Protein AF-A0A9E2QLL9-F1 (afdb_monomer)

Secondary structure (DSSP, 8-state):
--HHHHHHHHHHHHHHHHHHHHHHHHHHHHHHHHSSS-HHHHHIIIIIISHHHHHHHHHHHHHHHHHHHHHHTT-TT-HHHHHHHHHHHHHHHHHHHHHHH-

Mean predicted aligned error: 3.88 Å

Structure (mmCIF, N/CA/C/O backbone):
data_AF-A0A9E2QLL9-F1
#
_entry.id   AF-A0A9E2QLL9-F1
#
loop_
_atom_site.group_PDB
_atom_site.id
_atom_site.type_symbol
_atom_site.label_atom_id
_atom_site.label_alt_id
_atom_site.label_comp_id
_atom_site.label_asym_id
_atom_site.label_entity_id
_atom_site.label_seq_id
_atom_site.pdbx_PDB_ins_code
_atom_site.Cartn_x
_atom_site.Cartn_y
_atom_site.Cartn_z
_atom_site.occupancy
_atom_site.B_iso_or_equiv
_atom_site.auth_seq_id
_atom_site.auth_comp_id
_atom_site.auth_asym_id
_atom_site.auth_atom_id
_atom_site.pdbx_PDB_model_num
ATOM 1 N N . MET A 1 1 ? 23.954 3.291 -5.001 1.00 58.44 1 MET A N 1
ATOM 2 C CA . MET A 1 1 ? 23.227 2.012 -4.780 1.00 58.44 1 MET A CA 1
ATOM 3 C C . MET A 1 1 ? 22.497 1.628 -6.065 1.00 58.44 1 MET A C 1
ATOM 5 O O . MET A 1 1 ? 21.932 2.517 -6.691 1.00 58.44 1 MET A O 1
ATOM 9 N N . SER A 1 2 ? 22.517 0.363 -6.506 1.00 76.25 2 SER A N 1
ATOM 10 C CA . SER A 1 2 ? 21.847 -0.004 -7.767 1.00 76.25 2 SER A CA 1
ATOM 11 C C . SER A 1 2 ? 20.321 0.152 -7.647 1.00 76.25 2 SER A C 1
ATOM 13 O O . SER A 1 2 ? 19.732 -0.163 -6.609 1.00 76.25 2 SER A O 1
ATOM 15 N N . LYS A 1 3 ? 19.657 0.632 -8.710 1.00 72.75 3 LYS A N 1
ATOM 16 C CA . LYS A 1 3 ? 18.198 0.886 -8.723 1.00 72.75 3 LYS A CA 1
ATOM 17 C C . LYS A 1 3 ? 17.378 -0.353 -8.327 1.00 7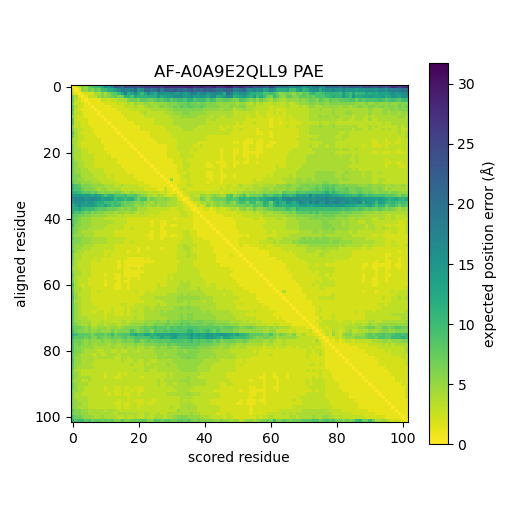2.75 3 LYS A C 1
ATOM 19 O O . LYS A 1 3 ? 16.326 -0.233 -7.709 1.00 72.75 3 LYS A O 1
ATOM 24 N N . ASN A 1 4 ? 17.875 -1.551 -8.639 1.00 79.31 4 ASN A N 1
ATOM 25 C CA . ASN A 1 4 ? 17.217 -2.812 -8.289 1.00 79.31 4 ASN A CA 1
ATOM 26 C C . ASN A 1 4 ? 17.288 -3.129 -6.787 1.00 79.31 4 ASN A C 1
ATOM 28 O O . ASN A 1 4 ? 16.325 -3.661 -6.243 1.00 79.31 4 ASN A O 1
ATOM 32 N N . ILE A 1 5 ? 18.384 -2.777 -6.108 1.00 85.06 5 ILE A N 1
ATOM 33 C CA . ILE A 1 5 ? 18.508 -2.958 -4.653 1.00 85.06 5 ILE A CA 1
ATOM 34 C C . ILE A 1 5 ? 17.541 -2.023 -3.924 1.00 85.06 5 ILE A C 1
ATOM 36 O O . ILE A 1 5 ? 16.865 -2.452 -2.992 1.00 85.06 5 ILE A O 1
ATOM 40 N N . LEU A 1 6 ? 17.421 -0.771 -4.380 1.00 89.00 6 LEU A N 1
ATOM 41 C CA . LEU A 1 6 ? 16.498 0.198 -3.785 1.00 89.00 6 LEU A CA 1
ATOM 42 C C . LEU A 1 6 ? 15.040 -0.267 -3.875 1.00 89.00 6 LEU A C 1
ATOM 44 O O . LEU A 1 6 ? 14.351 -0.288 -2.862 1.00 89.00 6 LEU A O 1
ATOM 48 N N . LEU A 1 7 ? 14.592 -0.715 -5.053 1.00 85.88 7 LEU A N 1
ATOM 49 C CA . LEU A 1 7 ? 13.221 -1.211 -5.241 1.00 85.88 7 LEU A CA 1
ATOM 50 C C . LEU A 1 7 ? 12.898 -2.405 -4.332 1.00 85.88 7 LEU A C 1
ATOM 52 O O . LEU A 1 7 ? 11.803 -2.476 -3.785 1.00 85.88 7 LEU A O 1
ATOM 56 N N . ARG A 1 8 ? 13.850 -3.328 -4.139 1.00 90.25 8 ARG A N 1
ATOM 57 C CA . ARG A 1 8 ? 13.666 -4.483 -3.243 1.00 90.25 8 ARG A CA 1
ATOM 58 C C . ARG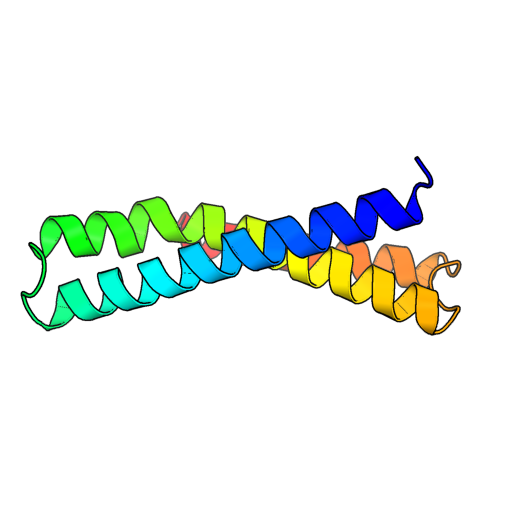 A 1 8 ? 13.576 -4.059 -1.779 1.00 90.25 8 ARG A C 1
ATOM 60 O O . ARG A 1 8 ? 12.746 -4.604 -1.061 1.00 90.25 8 ARG A O 1
ATOM 67 N N . LYS A 1 9 ? 14.387 -3.084 -1.353 1.00 92.75 9 LYS A N 1
ATOM 68 C CA . LYS A 1 9 ? 14.327 -2.527 0.006 1.00 92.75 9 LYS A CA 1
ATOM 69 C C . LYS A 1 9 ? 12.994 -1.833 0.267 1.00 92.75 9 LYS A C 1
ATOM 71 O O . LYS A 1 9 ? 12.345 -2.160 1.249 1.00 92.75 9 LYS A O 1
ATOM 76 N N . ILE A 1 10 ? 12.560 -0.944 -0.632 1.00 91.62 10 ILE A N 1
ATOM 77 C CA . ILE A 1 10 ? 11.264 -0.258 -0.506 1.00 91.62 10 ILE A CA 1
ATOM 78 C C . ILE A 1 10 ? 10.132 -1.284 -0.424 1.00 91.62 10 ILE A C 1
ATOM 80 O O . ILE A 1 10 ? 9.313 -1.194 0.480 1.00 91.62 10 ILE A O 1
ATOM 84 N N . ASN A 1 11 ? 10.139 -2.298 -1.296 1.00 93.69 11 ASN A N 1
ATOM 85 C CA . ASN A 1 11 ? 9.126 -3.351 -1.272 1.00 93.69 11 ASN A CA 1
ATOM 86 C C . ASN A 1 11 ? 9.103 -4.141 0.050 1.00 93.69 11 ASN A C 1
ATOM 88 O O . ASN A 1 11 ? 8.038 -4.537 0.515 1.00 93.69 11 ASN A O 1
ATOM 92 N N . ALA A 1 12 ? 10.269 -4.390 0.652 1.00 94.12 12 ALA A N 1
ATOM 93 C CA . ALA A 1 12 ? 10.360 -5.069 1.940 1.00 94.12 12 ALA A CA 1
ATOM 94 C C . ALA A 1 12 ? 9.840 -4.185 3.084 1.00 94.12 12 ALA A C 1
ATOM 96 O O . ALA A 1 12 ? 9.060 -4.654 3.906 1.00 94.12 12 ALA A O 1
ATOM 97 N N . TYR A 1 13 ? 10.216 -2.903 3.114 1.00 96.44 13 TYR A N 1
ATOM 98 C CA . TYR A 1 13 ? 9.706 -1.967 4.118 1.00 96.44 13 TYR A CA 1
ATOM 99 C C . TYR A 1 13 ? 8.194 -1.770 3.999 1.00 96.44 13 TYR A C 1
ATOM 101 O O . TYR A 1 13 ? 7.504 -1.815 5.013 1.00 96.44 13 TYR A O 1
ATOM 109 N N . SER A 1 14 ? 7.661 -1.627 2.779 1.00 95.44 14 SER A N 1
ATOM 110 C CA . SER A 1 14 ? 6.212 -1.535 2.578 1.00 95.44 14 SER A CA 1
ATOM 111 C C . SER A 1 14 ? 5.490 -2.795 3.042 1.00 95.44 14 SER A C 1
ATOM 113 O O . SER A 1 14 ? 4.410 -2.680 3.599 1.00 95.44 14 SER A O 1
ATOM 115 N N . ALA A 1 15 ? 6.084 -3.981 2.864 1.00 96.25 15 ALA A N 1
ATOM 116 C CA . ALA A 1 15 ? 5.494 -5.234 3.333 1.00 96.25 15 ALA A CA 1
ATOM 117 C C . ALA A 1 15 ? 5.411 -5.290 4.866 1.00 96.25 15 ALA A C 1
ATOM 119 O O . ALA A 1 15 ? 4.367 -5.633 5.409 1.00 96.25 15 ALA A O 1
ATOM 120 N N . TRP A 1 16 ? 6.486 -4.908 5.565 1.00 98.06 16 TRP A N 1
ATOM 121 C CA . TRP A 1 16 ? 6.504 -4.878 7.032 1.00 98.06 16 TRP A CA 1
ATOM 122 C C . TRP A 1 16 ? 5.536 -3.847 7.613 1.00 98.06 16 TRP A C 1
ATOM 124 O O . TRP A 1 16 ? 4.818 -4.149 8.564 1.00 98.06 16 TRP A O 1
ATOM 134 N N . LEU A 1 17 ? 5.482 -2.649 7.027 1.00 97.56 17 LEU A N 1
ATOM 135 C CA . LEU A 1 17 ? 4.527 -1.622 7.443 1.00 97.56 17 LEU A CA 1
ATOM 136 C C . LEU A 1 17 ? 3.085 -2.058 7.172 1.00 97.56 17 LEU A C 1
ATOM 138 O O . LEU A 1 17 ? 2.234 -1.924 8.045 1.00 97.56 17 LEU A O 1
ATOM 142 N N . LEU A 1 18 ? 2.819 -2.628 5.995 1.00 97.94 18 LEU A N 1
ATOM 143 C CA . LEU A 1 18 ? 1.500 -3.151 5.650 1.00 97.94 18 LEU A CA 1
ATOM 144 C C . LEU A 1 18 ? 1.073 -4.271 6.601 1.00 97.94 18 LEU A C 1
ATOM 146 O O . LEU A 1 18 ? -0.066 -4.280 7.051 1.00 97.94 18 LEU A O 1
ATOM 150 N N . PHE A 1 19 ? 1.983 -5.184 6.944 1.00 97.94 19 PHE A N 1
ATOM 151 C CA . PHE A 1 19 ? 1.718 -6.247 7.910 1.00 97.94 19 PHE A CA 1
ATOM 152 C C . PHE A 1 19 ? 1.289 -5.682 9.269 1.00 97.94 19 PHE A C 1
ATOM 154 O O . PHE A 1 19 ? 0.277 -6.116 9.818 1.00 97.94 19 PHE A O 1
ATOM 161 N N . LEU A 1 20 ? 2.007 -4.675 9.780 1.00 98.06 20 LEU A N 1
ATOM 162 C CA . LEU A 1 20 ? 1.644 -4.005 11.028 1.00 98.06 20 LEU A CA 1
ATOM 163 C C . LEU A 1 20 ? 0.254 -3.360 10.942 1.00 98.06 20 LEU A C 1
ATOM 165 O O . LEU A 1 20 ? -0.549 -3.519 11.857 1.00 98.06 20 LEU A O 1
ATOM 169 N N . LEU A 1 21 ? -0.046 -2.661 9.845 1.00 97.88 21 LEU A N 1
ATOM 170 C CA . LEU A 1 21 ? -1.344 -2.011 9.661 1.00 97.88 21 LEU A CA 1
ATOM 171 C C . LEU A 1 21 ? -2.495 -3.012 9.569 1.00 97.88 21 LEU A C 1
ATOM 173 O O . LEU A 1 21 ? -3.515 -2.812 10.218 1.00 97.88 21 LEU A O 1
ATOM 177 N N . VAL A 1 22 ? -2.324 -4.108 8.830 1.00 97.06 22 VAL A N 1
ATOM 178 C CA . VAL A 1 22 ? -3.325 -5.182 8.736 1.00 97.06 22 VAL A CA 1
ATOM 179 C C . VAL A 1 22 ? -3.543 -5.840 10.099 1.00 97.06 22 VAL A C 1
ATOM 181 O O . VAL A 1 22 ? -4.678 -6.116 10.481 1.00 97.06 22 VAL A O 1
ATOM 184 N N . PHE A 1 23 ? -2.478 -6.045 10.874 1.00 97.50 23 PHE A N 1
ATOM 185 C CA . PHE A 1 23 ? -2.600 -6.562 12.233 1.00 97.50 23 PHE A CA 1
ATOM 186 C C . PHE A 1 23 ? -3.395 -5.612 13.141 1.00 97.50 23 PHE A C 1
ATOM 188 O O . PHE A 1 23 ? -4.314 -6.046 13.837 1.00 97.50 23 PHE A O 1
ATOM 195 N N . LEU A 1 24 ? -3.107 -4.307 13.083 1.00 96.56 24 LEU A N 1
ATOM 196 C CA . LEU A 1 24 ? -3.892 -3.290 13.787 1.00 96.56 24 LEU A CA 1
ATOM 197 C C . LEU A 1 24 ? -5.345 -3.255 13.306 1.00 96.56 24 LEU A C 1
ATOM 199 O O . LEU A 1 24 ? -6.237 -3.077 14.130 1.00 96.56 24 LEU A O 1
ATOM 203 N N . TYR A 1 25 ? -5.587 -3.476 12.013 1.00 95.69 25 TYR A N 1
ATOM 204 C CA . TYR A 1 25 ? -6.923 -3.516 11.419 1.00 95.69 25 TYR A CA 1
ATOM 205 C C . TYR A 1 25 ? -7.753 -4.671 11.983 1.00 95.69 25 TYR A C 1
ATOM 207 O O . TYR A 1 25 ? -8.915 -4.484 12.341 1.00 95.69 25 TYR A O 1
ATOM 215 N N . PHE A 1 26 ? -7.146 -5.851 12.154 1.00 95.62 26 PHE A N 1
ATOM 216 C CA . PHE A 1 26 ? -7.801 -6.977 12.819 1.00 95.62 26 PHE A CA 1
ATOM 217 C C . PHE A 1 26 ? -8.083 -6.699 14.295 1.00 95.62 26 PHE A C 1
ATOM 219 O O . PHE A 1 26 ? -9.180 -6.998 14.766 1.00 95.62 26 PHE A O 1
ATOM 226 N N . ILE A 1 27 ? -7.130 -6.110 15.024 1.00 95.44 27 ILE A N 1
ATOM 227 C CA . ILE A 1 27 ? -7.326 -5.768 16.440 1.00 95.44 27 ILE A CA 1
ATOM 228 C C . ILE A 1 27 ? -8.458 -4.752 16.602 1.00 95.44 27 ILE A C 1
ATOM 230 O O . ILE A 1 27 ? -9.330 -4.949 17.447 1.00 95.44 27 ILE A O 1
ATOM 234 N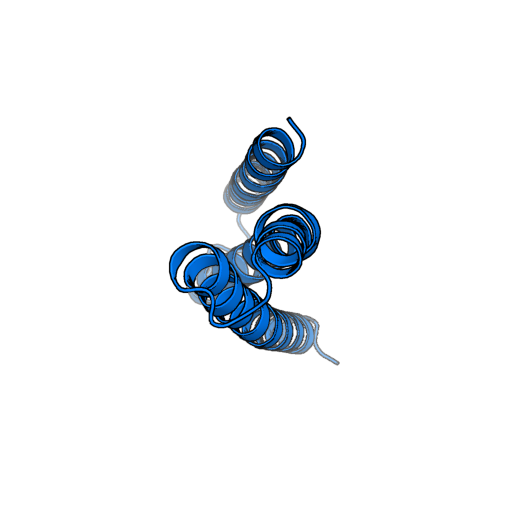 N . SER A 1 28 ? -8.463 -3.680 15.808 1.00 95.31 28 SER A N 1
ATOM 235 C CA . SER A 1 28 ? -9.483 -2.635 15.900 1.00 95.31 28 SER A CA 1
ATOM 236 C C . SER A 1 28 ? -10.860 -3.152 15.480 1.00 95.31 28 SER A C 1
ATOM 238 O O . SER A 1 28 ? -11.826 -2.941 16.212 1.00 95.31 28 SER A O 1
ATOM 240 N N . GLY A 1 29 ? -10.945 -3.940 14.403 1.00 94.56 29 GLY A N 1
ATOM 241 C CA . GLY A 1 29 ? -12.197 -4.561 13.961 1.00 94.56 29 GLY A CA 1
ATOM 242 C C . GLY A 1 29 ? -12.754 -5.547 14.991 1.00 94.56 29 GLY A C 1
ATOM 243 O O . GLY A 1 29 ? -13.940 -5.527 15.322 1.00 94.56 29 GLY A O 1
ATOM 244 N N . TYR A 1 30 ? -11.892 -6.367 15.598 1.00 94.56 30 TYR A N 1
ATOM 245 C CA . TYR A 1 30 ? -12.304 -7.244 16.694 1.00 94.56 30 TYR A CA 1
ATOM 246 C C . TYR A 1 30 ? -12.730 -6.443 17.936 1.00 94.56 30 TYR A C 1
ATOM 248 O O . TYR A 1 30 ? -13.740 -6.766 18.568 1.00 94.56 30 TYR A O 1
ATOM 256 N N . GLY A 1 31 ? -12.021 -5.352 18.244 1.00 93.62 31 GLY A N 1
ATOM 257 C CA . GLY A 1 31 ? -12.319 -4.429 19.340 1.00 93.62 31 GLY A CA 1
ATOM 258 C C . GLY A 1 31 ? -13.722 -3.823 19.268 1.00 93.62 31 GLY A C 1
ATOM 259 O O . GLY A 1 31 ? -14.399 -3.760 20.296 1.00 93.62 31 GLY A O 1
ATOM 260 N N . MET A 1 32 ? -14.204 -3.489 18.065 1.00 93.06 32 MET A N 1
ATOM 261 C CA . MET A 1 32 ? -15.577 -3.008 17.842 1.00 93.06 32 MET A CA 1
ATOM 262 C C . MET A 1 32 ? -16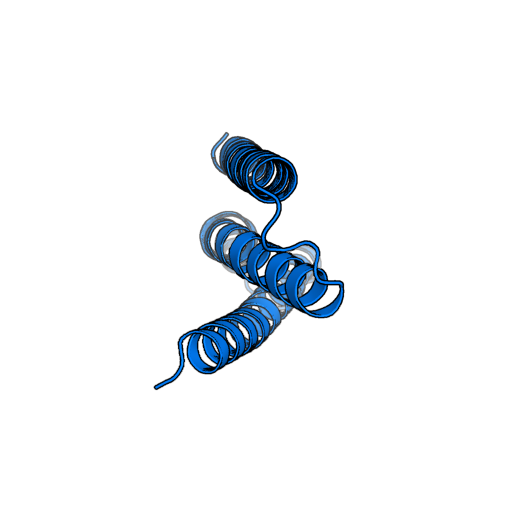.633 -4.040 18.270 1.00 93.06 32 MET A C 1
ATOM 264 O O . MET A 1 32 ? -17.692 -3.684 18.792 1.00 93.06 32 MET A O 1
ATOM 268 N N . THR A 1 33 ? -16.336 -5.333 18.103 1.00 92.75 33 THR A N 1
ATOM 269 C CA . THR A 1 33 ? -17.290 -6.421 18.376 1.00 92.75 33 THR A CA 1
ATOM 270 C C . THR A 1 33 ? -17.234 -6.951 19.811 1.00 92.75 33 THR A C 1
ATOM 272 O O . THR A 1 33 ? -18.252 -7.414 20.325 1.00 92.75 33 THR A O 1
ATOM 275 N N . LYS A 1 34 ? -16.070 -6.903 20.477 1.00 84.25 34 LYS A N 1
ATOM 276 C CA . LYS A 1 34 ? -15.839 -7.617 21.750 1.00 84.25 34 LYS A CA 1
ATOM 277 C C . LYS A 1 34 ? -15.588 -6.756 22.990 1.00 84.25 34 LYS A C 1
ATOM 279 O O . LYS A 1 34 ? -15.294 -7.327 24.032 1.00 84.25 34 LYS A O 1
ATOM 284 N N . ASN A 1 35 ? -15.743 -5.428 22.937 1.00 81.81 35 ASN A N 1
ATOM 285 C CA . ASN A 1 35 ? -15.499 -4.527 24.088 1.00 81.81 35 ASN A CA 1
ATOM 286 C C . ASN A 1 35 ? -14.090 -4.678 24.720 1.00 81.81 35 ASN A C 1
ATOM 288 O O . ASN A 1 35 ? -13.891 -4.327 25.879 1.00 81.81 35 ASN A O 1
ATOM 292 N N . ILE A 1 36 ? -13.106 -5.208 23.985 1.00 84.00 36 ILE A N 1
ATOM 293 C CA . ILE A 1 36 ? -11.717 -5.362 24.470 1.00 84.00 36 ILE A CA 1
ATOM 294 C C . ILE A 1 36 ? -11.019 -4.000 24.530 1.00 84.00 36 ILE A C 1
ATOM 296 O O . ILE A 1 36 ? -10.184 -3.742 25.391 1.00 84.00 36 ILE A O 1
ATOM 300 N N . ILE A 1 37 ? -11.394 -3.127 23.600 1.00 88.44 37 ILE A N 1
ATOM 301 C CA . ILE A 1 37 ? -11.022 -1.719 23.538 1.00 88.44 37 ILE A CA 1
ATOM 302 C C . ILE A 1 37 ? -12.334 -0.933 23.612 1.00 88.44 37 ILE A C 1
ATOM 304 O O . ILE A 1 37 ? -13.397 -1.458 23.264 1.00 88.44 37 ILE A O 1
ATOM 308 N N . ASN A 1 38 ? -12.273 0.323 24.059 1.00 92.81 38 ASN A N 1
ATOM 309 C CA . ASN A 1 38 ? -13.394 1.245 23.912 1.00 92.81 38 ASN A CA 1
ATOM 310 C C . ASN A 1 38 ? -13.897 1.212 22.453 1.00 92.81 38 ASN A C 1
ATOM 312 O O . ASN A 1 38 ? -13.113 1.374 21.518 1.00 92.81 38 ASN A O 1
ATOM 316 N N . LYS A 1 39 ? -15.200 0.972 22.271 1.00 93.06 39 LYS A N 1
ATOM 317 C CA . LYS A 1 39 ? -15.812 0.772 20.951 1.00 93.06 39 LYS A CA 1
ATOM 318 C C . LYS A 1 39 ? -15.661 1.975 20.027 1.00 93.06 39 LYS A C 1
ATOM 320 O O . LYS A 1 39 ? -15.394 1.783 18.848 1.00 93.06 39 LYS A O 1
ATOM 325 N N . GLU A 1 40 ? -15.800 3.187 20.555 1.00 94.06 40 GLU A N 1
ATOM 326 C CA . GLU A 1 40 ? -15.670 4.424 19.777 1.00 94.06 40 GLU A CA 1
ATOM 327 C C . GLU A 1 40 ? -14.231 4.609 19.301 1.00 94.06 40 GLU A C 1
ATOM 329 O O . GLU A 1 40 ? -13.992 4.913 18.135 1.00 94.06 40 GLU A O 1
ATOM 334 N N . LEU A 1 41 ? -13.259 4.343 20.178 1.00 94.38 41 LEU A N 1
ATOM 335 C CA . LEU A 1 41 ? -11.846 4.362 19.810 1.00 94.38 41 LEU A CA 1
ATOM 336 C C . LEU A 1 41 ? -11.521 3.284 18.768 1.00 94.38 41 LEU A C 1
ATOM 338 O O . LEU A 1 41 ? -10.789 3.549 17.816 1.00 94.38 41 LEU A O 1
ATOM 342 N N . ALA A 1 42 ? -12.061 2.075 18.936 1.00 95.19 42 ALA A N 1
ATOM 343 C CA . ALA A 1 42 ? -11.862 0.976 18.000 1.00 95.19 42 ALA A CA 1
ATOM 344 C C . ALA A 1 42 ? -12.424 1.314 16.610 1.00 95.19 42 ALA A C 1
ATOM 346 O O . ALA A 1 42 ? -11.704 1.152 15.626 1.00 95.19 42 ALA A O 1
ATOM 347 N N . ALA A 1 43 ? -13.643 1.857 16.544 1.00 95.38 43 ALA A N 1
ATOM 348 C CA . ALA A 1 43 ? -14.263 2.325 15.306 1.00 95.38 43 ALA A CA 1
ATOM 349 C C . ALA A 1 43 ? -13.446 3.453 14.663 1.00 95.38 43 ALA A C 1
ATOM 351 O O . ALA A 1 43 ? -13.086 3.363 13.497 1.00 95.38 43 ALA A O 1
ATOM 352 N N . LEU A 1 44 ? -13.028 4.460 15.437 1.00 95.75 44 LEU A N 1
ATOM 353 C CA . LEU A 1 44 ? -12.218 5.565 14.924 1.00 95.75 44 LEU A CA 1
ATOM 354 C C . LEU A 1 44 ? -10.897 5.080 14.299 1.00 95.75 44 LEU A C 1
ATOM 356 O O . LEU A 1 44 ? -10.497 5.543 13.232 1.00 95.75 44 LEU A O 1
ATOM 360 N N . ILE A 1 45 ? -10.208 4.139 14.947 1.00 95.81 45 ILE A N 1
ATOM 361 C CA . ILE A 1 45 ? -8.971 3.560 14.411 1.00 95.81 45 ILE A CA 1
ATOM 362 C C . ILE A 1 45 ? -9.261 2.734 13.151 1.00 95.81 45 ILE A C 1
ATOM 364 O O . ILE A 1 45 ? -8.557 2.889 12.151 1.00 95.81 45 ILE A O 1
ATOM 368 N N . HIS A 1 46 ? -10.270 1.861 13.203 1.00 96.56 46 HIS A N 1
ATOM 369 C CA . HIS A 1 46 ? -10.598 0.916 12.137 1.00 96.56 46 HIS A CA 1
ATOM 370 C C . HIS A 1 46 ? -11.128 1.594 10.874 1.00 96.56 46 HIS A C 1
ATOM 372 O O . HIS A 1 46 ? -10.714 1.230 9.781 1.00 96.56 46 HIS A O 1
ATOM 378 N N . GLU A 1 47 ? -12.000 2.585 11.033 1.00 95.31 47 GLU A N 1
ATOM 379 C CA . GLU A 1 47 ? -12.757 3.202 9.943 1.00 95.31 47 GLU A CA 1
ATOM 380 C C . GLU A 1 47 ? -12.112 4.491 9.433 1.00 95.31 47 GLU A C 1
ATOM 382 O O . GLU A 1 47 ? -12.341 4.865 8.297 1.00 95.31 47 GLU A O 1
ATOM 387 N N . LYS A 1 48 ? -11.309 5.200 10.242 1.00 94.38 48 LYS A N 1
ATOM 388 C CA . LYS A 1 48 ? -10.790 6.523 9.843 1.00 94.38 48 LYS A CA 1
ATOM 389 C C . LYS A 1 48 ? -9.283 6.573 9.639 1.00 94.38 48 LYS A C 1
ATOM 391 O O . LYS A 1 48 ? -8.806 7.252 8.732 1.00 94.38 48 LYS A O 1
ATOM 396 N N . TYR A 1 49 ? -8.509 5.916 10.503 1.00 95.31 49 TYR A N 1
ATOM 397 C CA . TYR A 1 49 ? -7.050 6.088 10.508 1.00 95.31 49 TYR A CA 1
ATOM 398 C C . TYR A 1 49 ? -6.290 4.988 9.777 1.00 95.31 49 TYR A C 1
ATOM 400 O O . TYR A 1 49 ? -5.291 5.276 9.120 1.00 95.31 49 TYR A O 1
ATOM 408 N N . LEU A 1 50 ? -6.720 3.733 9.897 1.00 96.75 50 LEU A N 1
ATOM 409 C CA . LEU A 1 50 ? -6.024 2.604 9.283 1.00 96.75 50 LEU A CA 1
ATOM 410 C C . LEU A 1 50 ? -6.278 2.408 7.782 1.00 96.75 50 LEU A C 1
ATOM 412 O O . LEU A 1 50 ? -5.316 2.032 7.101 1.00 96.75 50 LEU A O 1
ATOM 416 N N . PRO A 1 51 ? -7.484 2.634 7.229 1.00 97.12 51 PRO A N 1
ATOM 417 C CA . PRO A 1 51 ? -7.766 2.235 5.852 1.00 97.12 51 PRO A CA 1
ATOM 418 C C . PRO A 1 51 ? -6.888 2.930 4.810 1.00 97.12 51 PRO A C 1
ATOM 420 O O . PRO A 1 51 ? -6.214 2.256 4.031 1.00 97.12 51 PRO A O 1
ATOM 423 N N . ILE A 1 52 ? -6.801 4.266 4.838 1.00 96.56 52 ILE A N 1
ATOM 424 C CA . ILE A 1 52 ? -6.057 5.038 3.829 1.00 96.56 52 ILE A CA 1
ATOM 425 C C . ILE A 1 52 ? -4.566 4.639 3.782 1.00 96.56 52 ILE A C 1
ATOM 427 O O . ILE A 1 52 ? -4.082 4.286 2.700 1.00 96.56 52 ILE A O 1
ATOM 431 N N . PRO A 1 53 ? -3.811 4.616 4.904 1.00 97.12 53 PRO A N 1
ATOM 432 C CA . PRO A 1 53 ? -2.427 4.141 4.892 1.00 97.12 53 PRO A CA 1
ATOM 433 C C . PRO A 1 53 ? -2.291 2.690 4.417 1.00 97.12 53 PRO A C 1
ATOM 435 O O . PRO A 1 53 ? -1.343 2.371 3.695 1.00 97.12 53 PRO A O 1
ATOM 438 N N . THR A 1 54 ? -3.241 1.822 4.785 1.00 97.75 54 THR A N 1
ATOM 439 C CA . THR A 1 54 ? -3.251 0.405 4.388 1.00 97.75 54 THR A CA 1
ATOM 440 C C . THR A 1 54 ? -3.428 0.262 2.881 1.00 97.75 54 THR A C 1
ATOM 442 O O . THR A 1 54 ? -2.643 -0.442 2.249 1.00 97.75 54 THR A O 1
ATOM 445 N N . ILE A 1 55 ? -4.386 0.977 2.283 1.00 97.94 55 ILE A N 1
ATOM 446 C CA . ILE A 1 55 ? -4.641 0.995 0.835 1.00 97.94 55 ILE A CA 1
ATOM 447 C C . ILE A 1 55 ? -3.392 1.456 0.077 1.00 97.94 55 ILE A C 1
ATOM 449 O O . ILE A 1 55 ? -2.949 0.790 -0.862 1.00 97.94 55 ILE A O 1
ATOM 453 N N . ILE A 1 56 ? -2.777 2.564 0.504 1.00 96.75 56 ILE A N 1
ATOM 454 C CA . ILE A 1 56 ? -1.578 3.111 -0.145 1.00 96.75 56 ILE A CA 1
ATOM 455 C C . ILE A 1 56 ? -0.427 2.100 -0.092 1.00 96.75 56 ILE A C 1
ATOM 457 O O . ILE A 1 56 ? 0.188 1.794 -1.118 1.00 96.75 56 ILE A O 1
ATOM 461 N N . LEU A 1 57 ? -0.134 1.551 1.090 1.00 97.12 57 LEU A N 1
ATOM 462 C CA . LEU A 1 57 ? 0.951 0.584 1.257 1.00 97.12 57 LEU A CA 1
ATOM 463 C C . LEU A 1 57 ? 0.673 -0.732 0.528 1.00 97.12 57 LEU A C 1
ATOM 465 O O . LEU A 1 57 ? 1.604 -1.310 -0.034 1.00 97.12 57 LEU A O 1
ATOM 469 N N . PHE A 1 58 ? -0.584 -1.171 0.472 1.00 97.56 58 PHE A N 1
ATOM 470 C CA . PHE A 1 58 ? -1.007 -2.336 -0.296 1.00 97.56 58 PHE A CA 1
ATOM 471 C C . PHE A 1 58 ? -0.725 -2.156 -1.787 1.00 97.56 58 PHE A C 1
ATOM 473 O O . PHE A 1 58 ? -0.078 -3.018 -2.387 1.00 97.56 58 PHE A O 1
ATOM 480 N N . VAL A 1 59 ? -1.123 -1.027 -2.384 1.00 97.69 59 VAL A N 1
ATOM 481 C CA . VAL A 1 59 ? -0.866 -0.731 -3.804 1.00 97.69 59 VAL A CA 1
ATOM 482 C C . VAL A 1 59 ? 0.633 -0.619 -4.087 1.00 97.69 59 VAL A C 1
ATOM 484 O O . VAL A 1 59 ? 1.118 -1.170 -5.075 1.00 97.69 59 VAL A O 1
ATOM 487 N N . ILE A 1 60 ? 1.399 0.042 -3.212 1.00 95.56 60 ILE A N 1
ATOM 488 C CA . ILE A 1 60 ? 2.857 0.152 -3.366 1.00 95.56 60 ILE A CA 1
ATOM 489 C C . ILE A 1 60 ? 3.512 -1.231 -3.308 1.00 95.56 60 ILE A C 1
ATOM 491 O O . ILE A 1 60 ? 4.301 -1.572 -4.192 1.00 95.56 60 ILE A O 1
ATOM 495 N N . HIS A 1 61 ? 3.192 -2.036 -2.294 1.00 96.88 61 HIS A N 1
ATOM 496 C CA . HIS A 1 61 ? 3.782 -3.357 -2.103 1.00 96.88 61 HIS A CA 1
ATOM 497 C C . HIS A 1 61 ? 3.436 -4.305 -3.258 1.00 96.88 61 HIS A C 1
ATOM 499 O O . HIS A 1 61 ? 4.322 -4.915 -3.859 1.00 96.88 61 HIS A O 1
ATOM 505 N N . SER A 1 62 ? 2.157 -4.394 -3.619 1.00 96.62 62 SER A N 1
ATOM 506 C CA . SER A 1 62 ? 1.698 -5.256 -4.711 1.00 96.62 62 SER A CA 1
ATOM 507 C C . SER A 1 62 ? 2.238 -4.796 -6.071 1.00 96.62 62 SER A C 1
ATOM 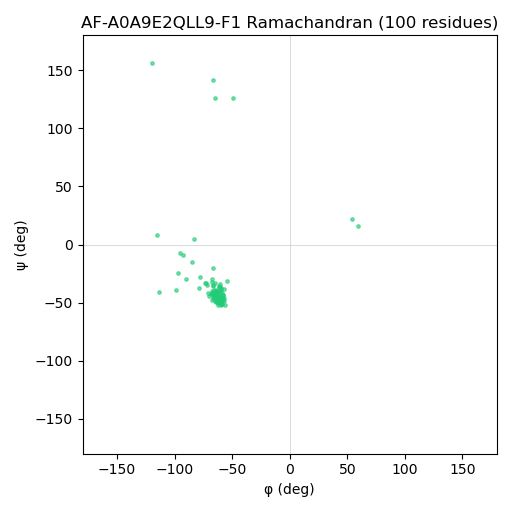509 O O . SER A 1 62 ? 2.737 -5.619 -6.840 1.00 96.62 62 SER A O 1
ATOM 511 N N . GLY A 1 63 ? 2.259 -3.487 -6.342 1.00 96.00 63 GLY A N 1
ATOM 512 C CA . GLY A 1 63 ? 2.793 -2.913 -7.578 1.00 96.00 63 GLY A CA 1
ATOM 513 C C . GLY A 1 63 ? 4.298 -3.112 -7.742 1.00 96.00 63 GLY A C 1
ATOM 514 O O . GLY A 1 63 ? 4.775 -3.530 -8.806 1.00 96.00 63 GLY A O 1
ATOM 515 N N . LEU A 1 64 ? 5.073 -2.869 -6.681 1.00 94.31 64 LEU A N 1
ATOM 516 C CA . LEU A 1 64 ? 6.512 -3.135 -6.681 1.00 94.31 64 LEU A CA 1
ATOM 517 C C . LEU A 1 64 ? 6.807 -4.634 -6.772 1.00 94.31 64 LEU A C 1
ATOM 519 O O . LEU A 1 64 ? 7.694 -5.024 -7.537 1.00 94.31 64 LEU A O 1
ATOM 523 N N . GLY A 1 65 ? 6.056 -5.467 -6.051 1.00 94.06 65 GLY A N 1
ATOM 524 C CA . GLY A 1 65 ? 6.132 -6.923 -6.122 1.00 94.06 65 GLY A CA 1
ATOM 525 C C . GLY A 1 65 ? 5.909 -7.437 -7.543 1.00 94.06 65 GLY A C 1
ATOM 526 O O . GLY A 1 65 ? 6.776 -8.119 -8.093 1.00 94.06 65 GLY A O 1
ATOM 527 N N . ALA A 1 66 ? 4.819 -7.019 -8.188 1.00 94.31 66 ALA A N 1
ATOM 528 C CA . ALA A 1 66 ? 4.508 -7.369 -9.571 1.00 94.31 66 ALA A CA 1
ATOM 529 C C . ALA A 1 66 ? 5.615 -6.921 -10.540 1.00 94.31 66 ALA A C 1
ATOM 531 O O . ALA A 1 66 ? 6.051 -7.687 -11.403 1.00 94.31 66 ALA A O 1
ATOM 532 N N . ARG A 1 67 ? 6.168 -5.715 -10.355 1.00 91.81 67 ARG A N 1
ATOM 533 C CA . ARG A 1 67 ? 7.281 -5.221 -11.182 1.00 91.81 67 ARG A CA 1
ATOM 534 C C . ARG A 1 67 ? 8.549 -6.057 -11.007 1.00 91.81 67 ARG A C 1
ATOM 536 O O . ARG A 1 67 ? 9.277 -6.279 -11.976 1.00 91.81 67 ARG A O 1
ATOM 543 N N . ILE A 1 68 ? 8.852 -6.493 -9.784 1.00 91.12 68 ILE A N 1
ATOM 544 C CA . ILE A 1 68 ? 9.994 -7.372 -9.499 1.00 91.12 68 ILE A CA 1
ATOM 545 C C . ILE A 1 68 ? 9.784 -8.745 -10.150 1.00 91.12 68 ILE A C 1
ATOM 547 O O . ILE A 1 68 ? 10.729 -9.277 -10.733 1.00 91.12 68 ILE A O 1
ATOM 551 N N . LEU A 1 69 ? 8.568 -9.294 -10.103 1.00 91.75 69 LEU A N 1
ATOM 552 C CA . LEU A 1 69 ? 8.225 -10.562 -10.754 1.00 91.75 69 LEU A CA 1
ATOM 553 C C . LEU A 1 69 ? 8.383 -10.480 -12.278 1.00 91.75 69 LEU A C 1
ATOM 555 O O . LEU A 1 69 ? 9.057 -11.320 -12.866 1.00 91.75 69 LEU A O 1
ATOM 559 N N . LEU A 1 70 ? 7.888 -9.417 -12.915 1.00 92.19 70 LEU A N 1
ATOM 560 C CA . LEU A 1 70 ? 8.042 -9.227 -14.362 1.00 92.19 70 LEU A CA 1
ATOM 561 C C . LEU A 1 70 ? 9.494 -9.026 -14.792 1.00 92.19 70 LEU A C 1
ATOM 563 O O . LEU A 1 70 ? 9.882 -9.474 -15.867 1.00 92.19 70 LEU A O 1
ATOM 567 N N . LYS A 1 71 ? 10.320 -8.389 -13.952 1.00 90.25 71 LYS A N 1
ATOM 568 C CA . LYS A 1 71 ? 11.771 -8.325 -14.184 1.00 90.25 71 LYS A CA 1
ATOM 569 C C . LYS A 1 71 ? 12.404 -9.714 -14.187 1.00 90.25 71 LYS A C 1
ATOM 571 O O . LYS A 1 71 ? 13.257 -9.972 -15.024 1.00 90.25 71 LYS A O 1
ATOM 576 N N . ARG A 1 72 ? 11.989 -10.603 -13.277 1.00 88.44 72 ARG A N 1
ATOM 577 C CA . ARG A 1 72 ? 12.472 -11.996 -13.235 1.00 88.44 72 ARG A CA 1
ATOM 578 C C . ARG A 1 72 ? 12.011 -12.803 -14.448 1.00 88.44 72 ARG A C 1
ATOM 580 O O . ARG A 1 72 ? 12.753 -13.657 -14.907 1.00 88.44 72 ARG A O 1
ATOM 587 N N . ALA A 1 73 ? 10.829 -12.496 -14.976 1.00 92.25 73 ALA A N 1
ATOM 588 C CA . ALA A 1 73 ? 10.289 -13.102 -16.190 1.00 92.25 73 ALA A CA 1
ATOM 589 C C . ALA A 1 73 ? 10.798 -12.454 -17.497 1.00 92.25 73 ALA A C 1
ATOM 591 O O . ALA A 1 73 ? 10.314 -12.804 -18.565 1.00 92.25 73 ALA A O 1
ATOM 592 N N . ASN A 1 74 ? 11.735 -11.494 -17.442 1.00 90.44 74 ASN A N 1
ATOM 593 C CA . ASN A 1 74 ? 12.229 -10.718 -18.595 1.00 90.44 74 ASN A CA 1
ATOM 594 C C . ASN A 1 74 ? 11.164 -9.897 -19.356 1.00 90.44 74 ASN A C 1
ATOM 596 O O . ASN A 1 74 ? 11.423 -9.389 -20.443 1.00 90.44 74 ASN A O 1
ATOM 600 N N . LEU A 1 75 ? 9.993 -9.676 -18.757 1.00 91.00 75 LEU A N 1
ATOM 601 C CA . LEU A 1 75 ? 8.872 -8.945 -19.359 1.00 91.00 75 LEU A CA 1
ATOM 602 C C . LEU A 1 75 ? 8.862 -7.446 -19.019 1.00 91.00 75 LEU A C 1
ATOM 604 O O . LEU A 1 75 ? 8.101 -6.669 -19.586 1.00 91.00 75 LEU A O 1
ATOM 608 N N . SER A 1 76 ? 9.720 -6.987 -18.104 1.00 83.19 76 SER A N 1
ATOM 609 C CA . SER A 1 76 ? 9.672 -5.601 -17.608 1.00 83.19 76 SER A CA 1
ATOM 610 C C . SER A 1 76 ? 10.017 -4.519 -18.641 1.00 83.19 76 SER A C 1
ATOM 612 O O . SER A 1 76 ? 9.729 -3.336 -18.421 1.00 83.19 76 SER A O 1
ATOM 614 N N . ASN A 1 77 ? 10.702 -4.895 -19.724 1.00 86.44 77 ASN A N 1
ATOM 615 C CA . ASN A 1 77 ? 11.145 -3.961 -20.761 1.00 86.44 77 ASN A CA 1
ATOM 616 C C . ASN A 1 77 ? 10.066 -3.688 -21.813 1.00 86.44 77 ASN A C 1
ATOM 618 O O . ASN A 1 77 ? 10.149 -2.666 -22.500 1.00 86.44 77 ASN A O 1
ATOM 622 N N . ASP A 1 78 ? 9.019 -4.507 -21.862 1.00 92.25 78 ASP A N 1
ATOM 623 C CA . ASP A 1 78 ? 7.870 -4.283 -22.725 1.00 92.25 78 ASP A CA 1
ATOM 624 C C . ASP A 1 78 ? 7.116 -3.007 -22.300 1.00 92.25 78 ASP A C 1
ATOM 626 O O . ASP A 1 78 ? 6.775 -2.807 -21.128 1.00 92.25 78 ASP A O 1
ATOM 630 N N . LYS A 1 79 ? 6.906 -2.094 -23.256 1.00 93.19 79 LYS A N 1
ATOM 631 C CA . LYS A 1 79 ? 6.194 -0.829 -23.028 1.00 93.19 79 LYS A CA 1
ATOM 632 C C . LYS A 1 79 ? 4.726 -1.075 -22.684 1.00 93.19 79 LYS A C 1
ATOM 634 O O . LYS A 1 79 ? 4.234 -0.448 -21.749 1.00 93.19 79 LYS A O 1
ATOM 639 N N . ILE A 1 80 ? 4.059 -1.979 -23.402 1.00 95.12 80 ILE A N 1
ATOM 640 C CA . ILE A 1 80 ? 2.637 -2.289 -23.235 1.00 95.12 80 ILE A CA 1
ATOM 641 C C . ILE A 1 80 ? 2.409 -2.830 -21.828 1.00 95.12 80 ILE A C 1
ATOM 643 O O . ILE A 1 80 ? 1.575 -2.300 -21.100 1.00 95.12 80 ILE A O 1
ATOM 647 N N . ILE A 1 81 ? 3.227 -3.794 -21.393 1.00 94.12 81 ILE A N 1
ATOM 648 C CA . ILE A 1 81 ? 3.122 -4.378 -20.048 1.00 94.12 81 ILE A CA 1
ATOM 649 C C . ILE A 1 81 ? 3.262 -3.302 -18.968 1.00 94.12 81 ILE A C 1
ATOM 651 O O . ILE A 1 81 ? 2.478 -3.273 -18.023 1.00 94.12 81 ILE A O 1
ATOM 655 N N . ARG A 1 82 ? 4.216 -2.370 -19.105 1.00 92.38 82 ARG A N 1
ATOM 656 C CA . ARG A 1 82 ? 4.369 -1.277 -18.129 1.00 92.38 82 ARG A CA 1
ATOM 657 C C . ARG A 1 82 ? 3.157 -0.349 -18.073 1.00 92.38 82 ARG A C 1
ATOM 659 O O . ARG A 1 82 ? 2.782 0.048 -16.972 1.00 92.38 82 ARG A O 1
ATOM 666 N N . TYR A 1 83 ? 2.570 0.004 -19.217 1.00 95.12 83 TYR A N 1
ATOM 667 C CA . TYR A 1 83 ? 1.366 0.840 -19.252 1.00 95.12 83 TYR A CA 1
ATOM 668 C C . TYR A 1 83 ? 0.167 0.119 -18.644 1.00 95.12 83 TYR A C 1
ATOM 670 O O . TYR A 1 83 ? -0.502 0.687 -17.788 1.00 95.12 83 TYR A O 1
ATOM 678 N N . VAL A 1 84 ? -0.054 -1.143 -19.015 1.00 95.69 84 VAL A N 1
ATOM 679 C CA . VAL A 1 84 ? -1.137 -1.968 -18.465 1.00 95.69 84 VAL A CA 1
ATOM 680 C C . VAL A 1 84 ? -0.999 -2.095 -16.951 1.00 95.69 84 VAL A C 1
ATOM 682 O O . VAL A 1 84 ? -1.956 -1.849 -16.228 1.00 95.69 84 VAL A O 1
ATOM 685 N N . MET A 1 85 ? 0.202 -2.388 -16.447 1.00 95.44 85 MET A N 1
ATOM 686 C CA . MET A 1 85 ? 0.453 -2.406 -15.007 1.00 95.44 85 MET A CA 1
ATOM 687 C C . MET A 1 85 ? 0.129 -1.074 -14.338 1.00 95.44 85 MET A C 1
ATOM 689 O O . MET A 1 85 ? -0.521 -1.056 -13.298 1.00 95.44 85 MET A O 1
ATOM 693 N N . PHE A 1 86 ? 0.621 0.034 -14.899 1.00 95.06 86 PHE A N 1
ATOM 694 C CA . PHE A 1 86 ? 0.376 1.353 -14.332 1.00 95.06 86 PHE A CA 1
ATOM 695 C C . PHE A 1 86 ? -1.124 1.639 -14.251 1.00 95.06 86 PHE A C 1
ATOM 697 O O . PHE A 1 86 ? -1.591 2.039 -13.190 1.00 95.06 86 PHE A O 1
ATOM 704 N N . LEU A 1 87 ? -1.869 1.355 -15.326 1.00 97.69 87 LEU A N 1
ATOM 705 C CA . LEU A 1 87 ? -3.323 1.502 -15.376 1.00 97.69 87 LEU A CA 1
ATOM 706 C C . LEU A 1 87 ? -4.024 0.627 -14.330 1.00 97.69 87 LEU A C 1
ATOM 708 O O . LEU A 1 87 ? -4.863 1.124 -13.592 1.00 97.69 87 LEU A O 1
ATOM 712 N N . ILE A 1 88 ? -3.635 -0.642 -14.187 1.00 97.75 88 ILE A N 1
ATOM 713 C CA . ILE A 1 88 ? -4.213 -1.533 -13.171 1.00 97.75 88 ILE A CA 1
ATOM 714 C C . ILE A 1 88 ? -4.016 -0.959 -11.764 1.00 97.75 88 ILE A C 1
ATOM 716 O O . ILE A 1 88 ? -4.978 -0.840 -11.009 1.00 97.75 88 ILE A O 1
ATOM 720 N N . PHE A 1 89 ? -2.787 -0.580 -11.402 1.00 97.69 89 PHE A N 1
ATOM 721 C CA . PHE A 1 89 ? -2.496 -0.123 -10.041 1.00 97.69 89 PHE A CA 1
ATOM 722 C C . PHE A 1 89 ? -3.036 1.280 -9.748 1.00 97.69 89 PHE A C 1
ATOM 724 O O . PHE A 1 89 ? -3.447 1.525 -8.615 1.00 97.69 89 PHE A O 1
ATOM 731 N N . ILE A 1 90 ? -3.085 2.186 -10.733 1.00 97.81 90 ILE A N 1
ATOM 732 C CA . ILE A 1 90 ? -3.703 3.503 -10.533 1.00 97.81 90 ILE A CA 1
ATOM 733 C C . ILE A 1 90 ? -5.225 3.385 -10.427 1.00 97.81 90 ILE A C 1
ATOM 735 O O . ILE A 1 90 ? -5.806 3.984 -9.529 1.00 97.81 90 ILE A O 1
ATOM 739 N N . THR A 1 91 ? -5.872 2.563 -11.260 1.00 98.12 91 THR A N 1
ATOM 740 C CA . THR A 1 91 ? -7.315 2.311 -11.159 1.00 98.12 91 THR A CA 1
ATOM 741 C C . THR A 1 91 ? -7.659 1.641 -9.835 1.00 98.12 91 THR A C 1
ATOM 743 O O . THR A 1 91 ? -8.608 2.063 -9.180 1.00 98.1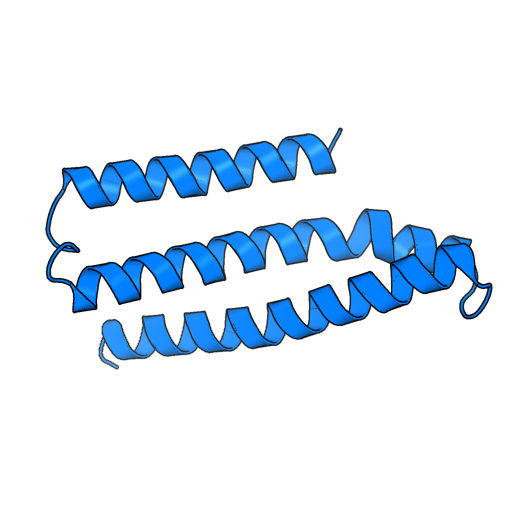2 91 THR A O 1
ATOM 746 N N . LEU A 1 92 ? -6.868 0.656 -9.397 1.00 98.06 92 LEU A N 1
ATOM 747 C CA . LEU A 1 92 ? -7.038 0.014 -8.094 1.00 98.06 92 LEU A CA 1
ATOM 748 C C . LEU A 1 92 ? -6.928 1.030 -6.950 1.00 98.06 92 LEU A C 1
ATOM 750 O O . LEU A 1 92 ? -7.800 1.066 -6.088 1.00 98.06 92 LEU A O 1
ATOM 754 N N . LEU A 1 93 ? -5.898 1.885 -6.964 1.00 98.06 93 LEU A N 1
ATOM 755 C CA . LEU A 1 93 ? -5.715 2.923 -5.949 1.00 98.06 93 LEU A CA 1
ATOM 756 C C . LEU A 1 93 ? -6.899 3.888 -5.904 1.00 98.06 93 LEU A C 1
ATOM 758 O O . LEU A 1 93 ? -7.451 4.125 -4.835 1.00 98.06 93 LEU A O 1
ATOM 762 N N . LEU A 1 94 ? -7.289 4.434 -7.056 1.00 98.06 94 LEU A N 1
ATOM 763 C CA . LEU A 1 94 ? -8.370 5.414 -7.139 1.00 98.06 94 LEU A CA 1
ATOM 764 C C . LEU A 1 94 ? -9.712 4.813 -6.723 1.00 98.06 94 LEU A C 1
ATOM 766 O O . LEU A 1 94 ? -10.467 5.467 -6.017 1.00 98.06 94 LEU A O 1
ATOM 770 N N . THR A 1 95 ? -9.986 3.567 -7.113 1.00 98.00 95 THR A N 1
ATOM 771 C CA . THR A 1 95 ? -11.227 2.874 -6.745 1.00 98.00 95 THR A CA 1
ATOM 772 C C . THR A 1 95 ? -11.294 2.644 -5.239 1.00 98.00 95 THR A C 1
ATOM 774 O O . THR A 1 95 ? -12.293 2.982 -4.616 1.00 98.00 95 THR A O 1
ATOM 777 N N . LEU A 1 96 ? -10.222 2.120 -4.634 1.00 97.44 96 LEU A N 1
ATOM 778 C CA . LEU A 1 96 ? -10.184 1.875 -3.191 1.00 97.44 96 LEU A CA 1
ATOM 779 C C . LEU A 1 96 ? -10.279 3.177 -2.388 1.00 97.44 96 LEU A C 1
ATOM 781 O O . LEU A 1 96 ? -11.024 3.234 -1.419 1.00 97.44 96 LEU A O 1
ATOM 785 N N . LEU A 1 97 ? -9.577 4.235 -2.810 1.00 97.19 97 LEU A N 1
ATOM 786 C CA . LEU A 1 97 ? -9.681 5.542 -2.157 1.00 97.19 97 LEU A CA 1
ATOM 787 C C . LEU A 1 97 ? -11.064 6.175 -2.338 1.00 97.19 97 LEU A C 1
ATOM 789 O O . LEU A 1 97 ? -11.541 6.834 -1.426 1.00 97.19 97 LEU A O 1
ATOM 793 N N . TYR A 1 98 ? -11.713 5.984 -3.488 1.00 97.38 98 TYR A N 1
ATOM 794 C CA . TYR A 1 98 ? -13.072 6.472 -3.707 1.00 97.38 98 TYR A CA 1
ATOM 795 C C . TYR A 1 98 ? -14.061 5.831 -2.730 1.00 97.38 98 TYR A C 1
ATOM 797 O O . TYR A 1 98 ? -14.820 6.556 -2.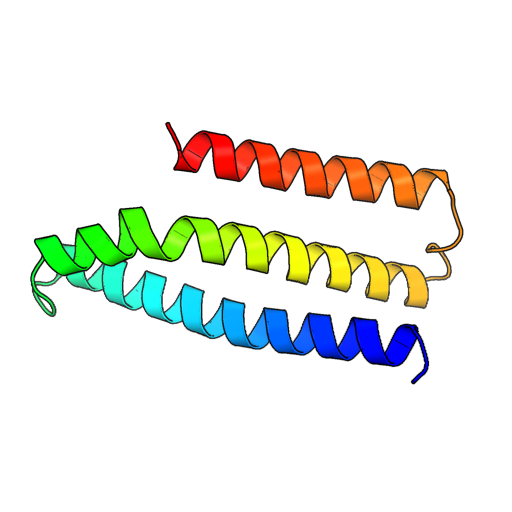099 1.00 97.38 98 TYR A O 1
ATOM 805 N N . PHE A 1 99 ? -14.014 4.505 -2.568 1.00 96.44 99 PHE A N 1
ATOM 806 C CA . PHE A 1 99 ? -14.874 3.797 -1.615 1.00 96.44 99 PHE A CA 1
ATOM 807 C C . PHE A 1 99 ? -14.558 4.115 -0.155 1.00 96.44 99 PHE A C 1
ATOM 809 O O . PHE A 1 99 ? -15.446 4.050 0.676 1.00 96.44 99 PHE A O 1
ATOM 816 N N . GLU A 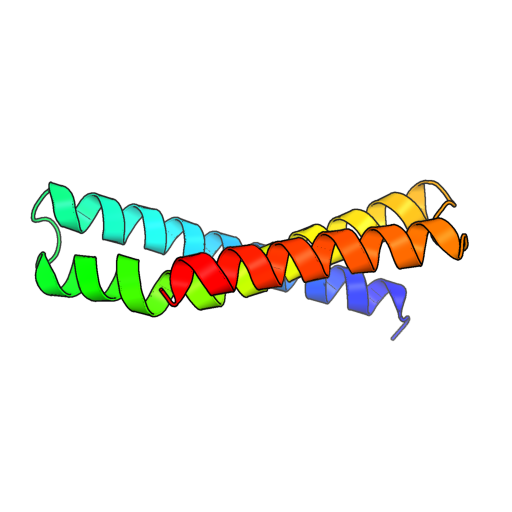1 100 ? -13.308 4.435 0.166 1.00 95.12 100 GLU A N 1
ATOM 817 C CA . GLU A 1 100 ? -12.927 4.774 1.537 1.00 95.12 100 GLU A CA 1
ATOM 818 C C . GLU A 1 100 ? -13.333 6.203 1.930 1.00 95.12 100 GLU A C 1
ATOM 820 O O . GLU A 1 100 ? -13.537 6.506 3.100 1.00 95.12 100 GLU A O 1
ATOM 825 N N . LEU A 1 101 ? -13.414 7.111 0.955 1.00 93.94 101 LEU A N 1
ATOM 826 C CA . LEU A 1 101 ? -13.698 8.528 1.194 1.00 93.94 101 LEU A CA 1
ATOM 827 C C . LEU A 1 101 ? -15.182 8.903 1.040 1.00 93.94 101 LEU A C 1
ATOM 829 O O . LEU A 1 101 ? -15.517 10.055 1.326 1.00 93.94 101 LEU A O 1
ATOM 833 N N . ASN A 1 102 ? -16.042 7.988 0.576 1.00 91.81 102 ASN A N 1
ATOM 834 C CA . ASN A 1 102 ? -17.488 8.195 0.384 1.00 91.81 102 ASN A CA 1
ATOM 835 C C . ASN A 1 102 ? -18.296 7.161 1.162 1.00 91.81 102 ASN A C 1
ATOM 837 O O . ASN A 1 102 ? -19.298 7.575 1.784 1.00 91.81 102 ASN A O 1
#

pLDDT: mean 93.44, std 5.89, range [58.44, 98.12]

Solvent-accessible surface area (backbone atoms only — not comparable to full-atom values): 5456 Å² total; per-residue (Å²): 131,60,73,68,59,52,53,53,50,52,33,49,53,29,46,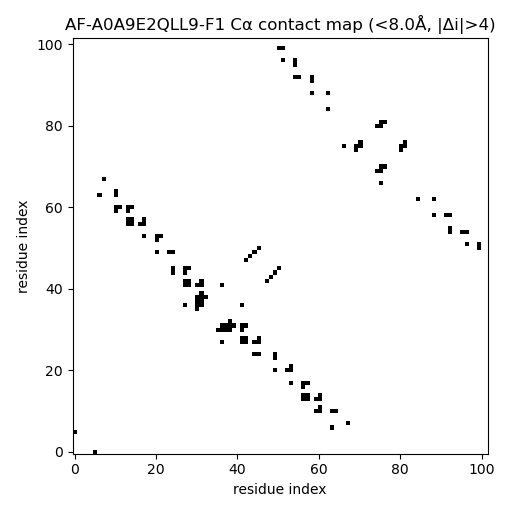55,55,34,50,52,45,52,52,49,41,53,53,20,53,48,13,53,76,64,68,80,38,62,44,68,61,16,43,48,43,40,73,66,60,45,49,65,61,39,54,53,30,47,48,51,24,53,50,47,47,52,52,54,51,31,49,75,67,71,48,59,80,43,66,64,57,51,51,54,49,48,50,53,51,50,51,50,49,53,52,54,50,50,66,73,75,106

Foldseek 3Di:
DDPVVVLVVLLVVLVVVLVVLVVLLVVLVVCCVPVPDPNVVSCCCNQPPRQLSNLVSVLSNVLSVVLVVCVVVVNNVDPVVVVVSVVVSVVSSVVSVVVSVD

Radius of gyration: 16.84 Å; Cα contacts (8 Å, |Δi|>4): 73; chains: 1; bounding box: 41×22×48 Å

Sequence (102 aa):
MSKNILLRKINAYSAWLLFLLVFLYFISGYGMTKNIINKELAALIHEKYLPIPTIILFVIHSGLGARILLKRANLSNDKIIRYVMFLIFITLLLTLLYFELN